Protein AF-W1YMQ8-F1 (afdb_monomer_lite)

Foldseek 3Di:
DAAEDEPCLLPDACVVCVVQQLLQAAVVHHHHPVSSVVVVVCVVVVVHPYYDHQADDDDPVLSPDGNVRRDHGHHD

Secondary structure (DSSP, 8-state):
---EEEHHHHH--GGGGTTT-GGG--SSPP--HHHHHHHHHHHHHTSS-EEE--B----HHHHSS-TTTSPP-B--

InterPro domains:
  IPR032466 Metal-dependent hydrolase [SSF51556] (1-76)
  IPR050138 Dihydroorotase/Allantoinase hydrolase-like [PTHR43668] (1-75)

Radius of gyration: 13.28 Å; chains: 1; bounding box: 31×17×34 Å

pLDDT: mean 96.3, std 2.94, range [81.06, 98.75]

Sequence (76 aa):
VTCEVTSQHLSFTDEYLREYNPAFKMAPPIRSEDHRQALLEGLKDGTIDAIITDHAPHAYEEKDHEFCCAPNGFSG

Structure (mmCIF, N/CA/C/O backbone):
data_AF-W1YMQ8-F1
#
_entry.id   AF-W1YMQ8-F1
#
loop_
_atom_site.group_PDB
_atom_site.id
_atom_site.type_symbol
_atom_site.label_atom_id
_atom_site.label_alt_id
_atom_site.label_comp_id
_atom_site.label_asym_id
_atom_site.label_entity_id
_atom_site.label_seq_id
_atom_site.pdbx_PDB_ins_code
_atom_site.Cartn_x
_atom_site.Cartn_y
_atom_site.Cartn_z
_atom_site.occupancy
_atom_site.B_iso_or_equiv
_atom_site.auth_seq_id
_atom_site.auth_comp_id
_atom_site.auth_asym_id
_atom_site.auth_atom_id
_atom_site.pdbx_PDB_model_num
ATOM 1 N N . VAL A 1 1 ? -8.159 -9.929 17.658 1.00 90.50 1 VAL A N 1
ATOM 2 C CA . VAL A 1 1 ? -7.622 -9.985 16.279 1.00 90.50 1 VAL A CA 1
ATOM 3 C C . VAL A 1 1 ? -7.227 -8.567 15.941 1.00 90.50 1 VAL A C 1
ATOM 5 O O . VAL A 1 1 ? -7.990 -7.690 16.313 1.00 90.50 1 VAL A O 1
ATOM 8 N N . THR A 1 2 ? -6.054 -8.363 15.352 1.00 97.38 2 THR A N 1
ATOM 9 C CA . THR A 1 2 ? -5.541 -7.049 14.936 1.00 97.38 2 THR A CA 1
ATOM 10 C C . THR A 1 2 ? -5.085 -7.130 13.479 1.00 97.38 2 THR A C 1
ATOM 12 O O . THR A 1 2 ? -4.760 -8.229 13.015 1.00 97.38 2 THR A O 1
ATOM 15 N N . CYS A 1 3 ? -5.054 -6.010 12.761 1.00 97.94 3 CYS A N 1
ATOM 16 C CA . CYS A 1 3 ? -4.556 -5.920 11.391 1.00 97.94 3 CYS A CA 1
ATOM 17 C C . CYS A 1 3 ? -3.910 -4.560 11.077 1.00 97.94 3 CYS A C 1
ATOM 19 O O . CYS A 1 3 ? -4.009 -3.590 11.826 1.00 97.94 3 CYS A O 1
ATOM 21 N N . GLU A 1 4 ? -3.227 -4.511 9.940 1.00 98.38 4 GLU A N 1
ATOM 22 C CA . GLU A 1 4 ? -2.501 -3.345 9.447 1.00 98.38 4 GLU A CA 1
ATOM 23 C C . GLU A 1 4 ? -2.877 -3.055 7.990 1.00 98.38 4 GLU A C 1
ATOM 25 O O . GLU A 1 4 ? -3.340 -3.938 7.262 1.00 98.38 4 GLU A O 1
ATOM 30 N N . VAL A 1 5 ? -2.666 -1.813 7.559 1.00 98.56 5 VAL A N 1
ATOM 31 C CA . VAL A 1 5 ? -2.795 -1.390 6.160 1.00 98.56 5 VAL A CA 1
ATOM 32 C C . VAL A 1 5 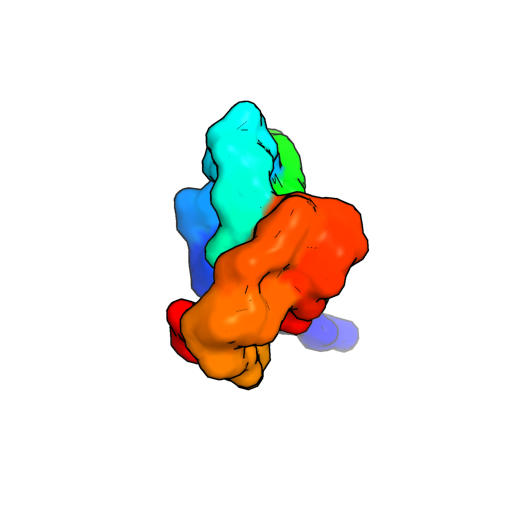? -1.550 -0.634 5.734 1.00 98.56 5 VAL A C 1
ATOM 34 O O . VAL A 1 5 ? -0.956 0.095 6.528 1.00 98.56 5 VAL A O 1
ATOM 37 N N . THR A 1 6 ? -1.144 -0.782 4.476 1.00 98.38 6 THR A N 1
ATOM 38 C CA . THR A 1 6 ? 0.038 -0.072 3.990 1.00 98.38 6 THR A CA 1
ATOM 39 C C . THR A 1 6 ? -0.300 1.313 3.435 1.00 98.38 6 THR A C 1
ATOM 41 O O . THR A 1 6 ? -1.386 1.529 2.887 1.00 98.38 6 THR A O 1
ATOM 44 N N . SER A 1 7 ? 0.624 2.270 3.549 1.00 97.50 7 SER A N 1
ATOM 45 C CA . SER A 1 7 ? 0.432 3.641 3.046 1.00 97.50 7 SER A CA 1
ATOM 46 C C . SER A 1 7 ? 0.128 3.679 1.540 1.00 97.50 7 SER A C 1
ATOM 48 O O . SER A 1 7 ? -0.725 4.453 1.096 1.00 97.50 7 SER A O 1
ATOM 50 N N . GLN A 1 8 ? 0.745 2.793 0.758 1.00 97.31 8 GLN A N 1
ATOM 51 C CA . GLN A 1 8 ? 0.508 2.644 -0.676 1.00 97.31 8 GLN A CA 1
ATOM 52 C C . GLN A 1 8 ? -0.899 2.114 -0.997 1.00 97.31 8 GLN A C 1
ATOM 54 O O . GLN A 1 8 ? -1.497 2.580 -1.965 1.00 97.31 8 GLN A O 1
ATOM 59 N N . HIS A 1 9 ? -1.488 1.250 -0.157 1.00 98.06 9 HIS A N 1
ATOM 60 C CA . HIS A 1 9 ? -2.883 0.809 -0.323 1.00 98.06 9 HIS A CA 1
ATOM 61 C C . HIS A 1 9 ? -3.914 1.885 0.045 1.00 98.06 9 HIS A C 1
ATOM 63 O O . HIS A 1 9 ? -5.049 1.808 -0.414 1.00 98.06 9 HIS A O 1
ATOM 69 N N . LEU A 1 10 ? -3.542 2.893 0.843 1.00 98.06 10 LEU A N 1
ATOM 70 C CA . LEU A 1 10 ? -4.394 4.057 1.129 1.00 98.06 10 LEU A CA 1
ATOM 71 C C . LEU A 1 10 ? -4.261 5.163 0.070 1.00 98.06 10 LEU A C 1
ATOM 73 O O . LEU A 1 10 ? -5.157 6.004 -0.061 1.00 98.06 10 LEU A O 1
ATOM 77 N N . SER A 1 11 ? -3.148 5.173 -0.668 1.00 97.00 11 SER A N 1
ATOM 78 C CA . SER A 1 11 ? -2.770 6.264 -1.575 1.00 97.00 11 SER A CA 1
ATOM 79 C C . SER A 1 11 ? -3.066 5.968 -3.042 1.00 97.00 11 SER A C 1
ATOM 81 O O . SER A 1 11 ? -3.434 6.883 -3.773 1.00 97.00 11 SER A O 1
ATOM 83 N N . PHE A 1 12 ? -2.919 4.713 -3.476 1.00 97.06 12 PHE A N 1
ATOM 84 C CA . PHE A 1 12 ? -3.019 4.332 -4.884 1.00 97.06 12 PHE A CA 1
ATOM 85 C C . PHE A 1 12 ? -4.155 3.344 -5.142 1.00 97.06 12 PHE A C 1
ATOM 87 O O . PHE A 1 12 ? -4.579 2.596 -4.261 1.00 97.06 12 PHE A O 1
ATOM 94 N N . THR A 1 13 ? -4.604 3.324 -6.394 1.00 98.06 13 THR A N 1
ATOM 95 C CA . THR A 1 13 ? -5.606 2.395 -6.922 1.00 98.06 13 THR A CA 1
ATOM 96 C C . THR A 1 13 ? -5.094 1.689 -8.171 1.00 98.06 13 THR A C 1
ATOM 98 O O . THR A 1 13 ? -4.058 2.043 -8.737 1.00 98.06 13 THR A O 1
ATOM 101 N N . ASP A 1 14 ? -5.849 0.704 -8.647 1.00 96.56 14 ASP A N 1
ATOM 102 C CA . ASP A 1 14 ? -5.600 0.011 -9.911 1.00 96.56 14 ASP A CA 1
ATOM 103 C C . ASP A 1 14 ? -5.588 0.929 -11.152 1.00 96.56 14 ASP A C 1
ATOM 105 O O . ASP A 1 14 ? -5.098 0.520 -12.206 1.00 96.56 14 ASP A O 1
ATOM 109 N N . GLU A 1 15 ? -6.009 2.194 -11.040 1.00 96.75 15 GLU A N 1
ATOM 110 C CA . GLU A 1 15 ? -5.809 3.204 -12.084 1.00 96.75 15 GLU A CA 1
ATOM 111 C C . GLU A 1 15 ? -4.328 3.401 -12.426 1.00 96.75 15 GLU A C 1
ATOM 113 O O . GLU A 1 15 ? -3.988 3.528 -13.602 1.00 96.75 15 GLU A O 1
ATOM 118 N N . TYR A 1 16 ? -3.438 3.309 -11.434 1.00 94.50 16 TYR A N 1
ATOM 119 C CA . TYR A 1 16 ? -1.987 3.410 -11.625 1.00 94.50 16 TYR A CA 1
ATOM 120 C C . TYR A 1 16 ? -1.383 2.185 -12.328 1.00 94.50 16 TYR A C 1
ATOM 122 O O . TYR A 1 16 ? -0.266 2.245 -12.840 1.00 94.50 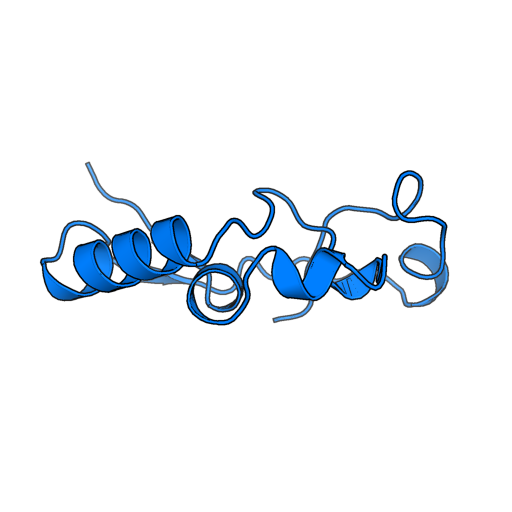16 TYR A O 1
ATOM 130 N N . LEU A 1 17 ? -2.121 1.073 -12.406 1.00 93.06 17 LEU A N 1
ATOM 131 C CA . LEU A 1 17 ? -1.698 -0.117 -13.147 1.00 93.06 17 LEU A CA 1
ATOM 132 C C . LEU A 1 17 ? -2.007 -0.017 -14.647 1.00 93.06 17 LEU A C 1
ATOM 134 O O . LEU A 1 17 ? -1.478 -0.812 -15.423 1.00 93.06 17 LEU A O 1
ATOM 138 N N . ARG A 1 18 ? -2.822 0.958 -15.083 1.00 91.31 18 ARG A N 1
ATOM 139 C CA . ARG A 1 18 ? -3.198 1.134 -16.501 1.00 91.31 18 ARG A CA 1
ATOM 140 C C . ARG A 1 18 ? -2.006 1.463 -17.397 1.00 91.31 18 ARG A C 1
ATOM 142 O O . ARG A 1 18 ? -2.021 1.126 -18.576 1.00 91.31 18 ARG A O 1
ATOM 149 N N . GLU A 1 19 ? -0.976 2.087 -16.833 1.00 88.50 19 GLU A N 1
ATOM 150 C CA . GLU A 1 19 ? 0.264 2.432 -17.535 1.00 88.50 19 GLU A CA 1
ATOM 151 C C . GLU A 1 19 ? 1.271 1.269 -17.579 1.00 88.50 19 GLU A C 1
ATOM 153 O O . GLU A 1 19 ? 2.358 1.426 -18.126 1.00 88.50 19 GLU A O 1
ATOM 158 N N . TYR A 1 20 ? 0.936 0.103 -17.005 1.00 87.81 20 T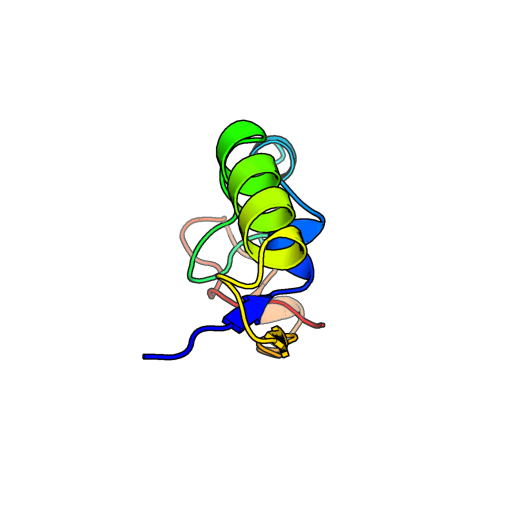YR A N 1
ATOM 159 C CA . TYR A 1 20 ? 1.828 -1.061 -16.889 1.00 87.81 20 TYR A CA 1
ATOM 160 C C . TYR A 1 20 ? 3.174 -0.756 -16.212 1.00 87.81 20 TYR A C 1
ATOM 162 O O . TYR A 1 20 ? 4.145 -1.485 -16.403 1.00 87.81 20 TYR A O 1
ATOM 170 N N . ASN A 1 21 ? 3.232 0.289 -15.382 1.00 92.88 21 ASN A N 1
ATOM 171 C CA . ASN A 1 21 ? 4.446 0.667 -14.675 1.00 92.88 21 ASN A CA 1
ATOM 172 C C . ASN A 1 21 ? 4.760 -0.358 -13.556 1.00 92.88 21 ASN A C 1
ATOM 174 O O . ASN A 1 21 ? 4.016 -0.443 -12.570 1.00 92.88 21 ASN A O 1
ATOM 178 N N . PRO A 1 22 ? 5.863 -1.127 -13.663 1.00 94.88 22 PRO A N 1
ATOM 179 C CA . PRO A 1 22 ? 6.214 -2.172 -12.702 1.00 94.88 22 PRO A CA 1
ATOM 180 C C . PRO A 1 22 ? 6.558 -1.624 -11.310 1.00 94.88 22 PRO A C 1
ATOM 182 O O . PRO A 1 22 ? 6.540 -2.388 -10.342 1.00 94.88 22 PRO A O 1
ATOM 185 N N . ALA A 1 23 ? 6.798 -0.316 -11.156 1.00 94.19 23 ALA A N 1
ATOM 186 C CA . ALA A 1 23 ? 6.976 0.320 -9.848 1.00 94.19 23 ALA A CA 1
ATOM 187 C C . ALA A 1 23 ? 5.764 0.117 -8.918 1.00 94.19 23 ALA A C 1
ATOM 189 O O . ALA A 1 23 ? 5.937 0.021 -7.707 1.00 94.19 23 ALA A O 1
ATOM 190 N N . PHE A 1 24 ? 4.557 -0.035 -9.474 1.00 95.56 24 PHE A N 1
ATOM 191 C CA . PHE A 1 24 ? 3.331 -0.309 -8.711 1.00 95.56 24 PHE A CA 1
ATOM 192 C C . PHE A 1 24 ? 3.045 -1.806 -8.513 1.00 95.56 24 PHE A C 1
ATOM 194 O O . PHE A 1 24 ? 2.036 -2.173 -7.909 1.00 95.56 24 PHE A O 1
ATOM 201 N N . LYS A 1 25 ? 3.920 -2.697 -8.999 1.00 96.38 25 LYS A N 1
ATOM 202 C CA . LYS A 1 25 ? 3.795 -4.137 -8.766 1.00 96.38 25 LYS A CA 1
ATOM 203 C C . LYS A 1 25 ? 4.226 -4.492 -7.342 1.00 96.38 25 LYS A C 1
ATOM 205 O O . LYS A 1 25 ? 5.406 -4.404 -7.006 1.00 96.38 25 LYS A O 1
ATOM 210 N N . MET A 1 26 ? 3.274 -4.937 -6.529 1.00 96.19 26 MET A N 1
ATOM 211 C CA . MET A 1 26 ? 3.440 -5.268 -5.111 1.00 96.19 26 MET A CA 1
ATOM 212 C C . MET A 1 26 ? 2.493 -6.408 -4.698 1.00 96.19 26 MET A C 1
ATOM 214 O O . MET A 1 26 ? 1.597 -6.782 -5.459 1.00 96.19 26 MET A O 1
ATOM 218 N N . ALA A 1 27 ? 2.704 -6.976 -3.509 1.00 96.12 27 ALA A N 1
ATOM 219 C CA . ALA A 1 27 ? 1.879 -8.044 -2.952 1.00 96.12 27 ALA A CA 1
ATOM 220 C C . ALA A 1 27 ? 1.535 -7.725 -1.484 1.00 96.12 27 ALA A C 1
ATOM 222 O O . ALA A 1 27 ? 2.458 -7.688 -0.680 1.00 96.12 27 ALA A O 1
ATOM 223 N N . PRO A 1 28 ? 0.252 -7.543 -1.113 1.00 96.81 28 PRO A N 1
ATOM 224 C CA . PRO A 1 28 ? -0.939 -7.588 -1.970 1.00 96.81 28 PRO A CA 1
ATOM 225 C C . PRO A 1 28 ? -0.966 -6.441 -3.005 1.00 96.81 28 PRO A C 1
ATOM 227 O O . PRO A 1 28 ? -0.302 -5.435 -2.791 1.00 96.81 28 PRO A O 1
ATOM 230 N N . PRO A 1 29 ? -1.658 -6.591 -4.155 1.00 96.31 29 PRO A N 1
ATOM 231 C CA . PRO A 1 29 ? -1.699 -5.552 -5.184 1.00 96.31 29 PRO A CA 1
ATOM 232 C C . PRO A 1 29 ? -2.688 -4.437 -4.827 1.00 96.31 29 PRO A C 1
ATOM 234 O O . PRO A 1 29 ? -3.738 -4.706 -4.236 1.00 96.31 29 PRO A O 1
ATOM 237 N N . ILE A 1 30 ? -2.416 -3.220 -5.306 1.00 96.81 30 ILE A N 1
ATOM 238 C CA . ILE A 1 30 ? -3.383 -2.112 -5.276 1.00 96.81 30 ILE A CA 1
ATOM 239 C C . ILE A 1 30 ? -4.666 -2.486 -6.029 1.00 96.81 30 ILE A C 1
ATOM 241 O O . ILE A 1 30 ? -4.641 -3.200 -7.036 1.00 96.81 30 ILE A O 1
ATOM 245 N N . ARG A 1 31 ? -5.804 -2.048 -5.488 1.00 98.06 31 ARG A N 1
ATOM 246 C CA . ARG A 1 31 ? -7.156 -2.441 -5.916 1.00 98.06 31 ARG A CA 1
ATOM 247 C C . ARG A 1 31 ? -7.960 -1.229 -6.382 1.00 98.06 31 ARG A C 1
ATOM 249 O O . ARG A 1 31 ? -7.435 -0.123 -6.440 1.00 98.06 31 ARG A O 1
ATOM 256 N N . SER A 1 32 ? -9.224 -1.447 -6.729 1.00 98.31 32 SER A N 1
ATOM 257 C CA . SER A 1 32 ? -10.127 -0.378 -7.154 1.00 98.31 32 SER A CA 1
ATOM 258 C C . SER A 1 32 ? -10.321 0.690 -6.073 1.00 98.31 32 SER A C 1
ATOM 260 O O . SER A 1 32 ? -10.092 0.449 -4.885 1.00 98.31 32 SER A O 1
ATOM 262 N N . GLU A 1 33 ? -10.809 1.860 -6.484 1.00 98.50 33 GLU A N 1
ATOM 263 C CA . GLU A 1 33 ? -11.148 2.958 -5.570 1.00 98.50 33 GLU A CA 1
ATOM 264 C C . GLU A 1 33 ? -12.117 2.522 -4.460 1.00 98.50 33 GLU A C 1
ATOM 266 O O . GLU A 1 33 ? -11.915 2.888 -3.306 1.00 98.50 33 GLU A O 1
ATOM 271 N N . ASP A 1 34 ? -13.092 1.659 -4.761 1.00 98.62 34 ASP A N 1
ATOM 272 C CA . ASP A 1 34 ? -14.025 1.127 -3.756 1.00 98.62 34 ASP A CA 1
ATOM 273 C C . ASP A 1 34 ? -13.301 0.374 -2.627 1.00 98.62 34 ASP A C 1
ATOM 275 O O . ASP A 1 34 ? -13.638 0.520 -1.452 1.00 98.62 34 ASP A O 1
ATOM 279 N N . HIS A 1 35 ? -12.260 -0.398 -2.959 1.00 98.50 35 HIS A N 1
ATOM 280 C CA . HIS A 1 35 ? -11.450 -1.083 -1.949 1.00 98.50 35 HIS A CA 1
ATOM 281 C C . HIS A 1 35 ? -10.636 -0.089 -1.122 1.00 98.50 35 HIS A C 1
ATOM 283 O O . HIS A 1 35 ? -10.536 -0.240 0.094 1.00 98.50 35 HIS A O 1
ATOM 289 N N . ARG A 1 36 ? -10.069 0.937 -1.764 1.00 98.62 36 ARG A N 1
ATOM 290 C CA . ARG A 1 36 ? -9.321 1.989 -1.067 1.00 98.62 36 ARG A CA 1
ATOM 291 C C . ARG A 1 36 ? -10.215 2.753 -0.090 1.00 98.62 36 ARG A C 1
ATOM 293 O O . ARG A 1 36 ? -9.795 3.019 1.034 1.00 98.62 36 ARG A O 1
ATOM 300 N N . GLN A 1 37 ? -11.454 3.055 -0.478 1.00 98.75 37 GLN A N 1
ATOM 301 C CA . GLN A 1 37 ? -12.432 3.691 0.406 1.00 98.75 37 GLN A CA 1
ATOM 302 C C . GLN A 1 37 ? -12.805 2.794 1.587 1.00 98.75 37 GLN A C 1
ATOM 304 O O . GLN A 1 37 ? -12.791 3.269 2.719 1.00 98.75 37 GLN A O 1
ATOM 309 N N . ALA A 1 38 ? -13.015 1.493 1.366 1.00 98.69 38 ALA A N 1
ATOM 310 C CA . ALA A 1 38 ? -13.259 0.550 2.458 1.00 98.69 38 ALA A CA 1
ATOM 311 C C . ALA A 1 38 ? -12.083 0.481 3.455 1.00 98.69 38 ALA A C 1
ATOM 313 O O . ALA A 1 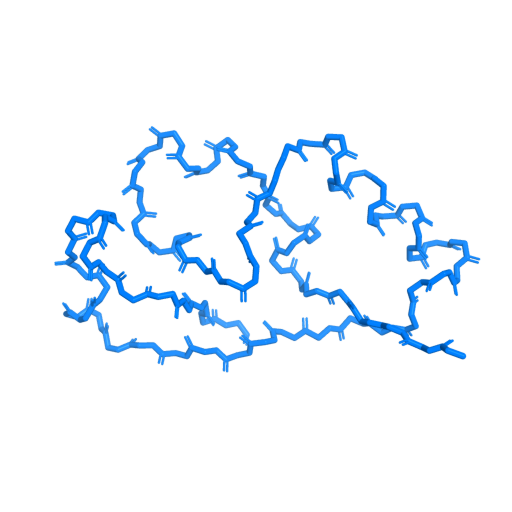38 ? -12.300 0.416 4.662 1.00 98.69 38 ALA A O 1
ATOM 314 N N . LEU A 1 39 ? -10.833 0.550 2.978 1.00 98.56 39 LEU A N 1
ATOM 315 C CA . LEU A 1 39 ? -9.658 0.636 3.855 1.00 98.56 39 LEU A CA 1
ATOM 316 C C . LEU A 1 39 ? -9.631 1.947 4.655 1.00 98.56 39 LEU A C 1
ATOM 318 O O . LEU A 1 39 ? -9.305 1.942 5.840 1.00 98.56 39 LEU A O 1
ATOM 322 N N . LEU A 1 40 ? -9.993 3.073 4.036 1.00 98.56 40 LEU A N 1
ATOM 323 C CA . LEU A 1 40 ? -10.090 4.360 4.728 1.00 98.56 40 LEU A CA 1
ATOM 324 C C . LEU A 1 40 ? -11.199 4.366 5.785 1.00 98.56 40 LEU A C 1
ATOM 326 O O . LEU A 1 40 ? -11.023 4.966 6.844 1.00 98.56 40 LEU A O 1
ATOM 330 N N . GLU A 1 41 ? -12.334 3.730 5.506 1.00 98.62 41 GLU A N 1
ATOM 331 C CA . GLU A 1 41 ? -13.423 3.549 6.468 1.00 98.62 41 GLU A CA 1
ATOM 332 C C . GLU A 1 41 ? -12.986 2.652 7.626 1.00 98.62 41 GLU A C 1
ATOM 334 O O . GLU A 1 41 ? -13.096 3.075 8.776 1.00 98.62 41 GLU A O 1
ATOM 339 N N . GLY A 1 42 ? -12.370 1.503 7.329 1.00 98.62 42 GLY A N 1
ATOM 340 C CA . GLY A 1 42 ? -11.846 0.578 8.337 1.00 98.62 42 GLY A CA 1
ATOM 341 C C . GLY A 1 42 ? -10.756 1.187 9.225 1.00 98.62 42 GLY A C 1
ATOM 342 O O . GLY A 1 42 ? -10.627 0.848 10.398 1.00 98.62 42 GLY A O 1
ATOM 343 N N . LEU A 1 43 ? -9.972 2.130 8.700 1.00 98.25 43 LEU A N 1
ATOM 344 C CA . LEU A 1 43 ? -9.010 2.881 9.505 1.00 98.25 43 LEU A CA 1
ATOM 345 C C . LEU A 1 43 ? -9.701 3.908 10.417 1.00 98.25 43 LEU A C 1
ATOM 347 O O . LEU A 1 43 ? -9.272 4.123 11.548 1.00 98.25 43 LEU A O 1
ATOM 351 N N . LYS A 1 44 ? -10.771 4.557 9.941 1.00 98.31 44 LYS A N 1
ATOM 352 C CA . LYS A 1 44 ? -11.524 5.554 10.722 1.00 98.31 44 LYS A CA 1
ATOM 353 C C . LYS A 1 44 ? -12.380 4.921 11.814 1.00 98.31 44 LYS A C 1
ATOM 355 O O . LYS A 1 44 ? -12.548 5.536 12.864 1.00 98.31 44 LYS A O 1
ATOM 360 N N . ASP A 1 45 ? -12.951 3.747 11.557 1.00 98.31 45 ASP A N 1
ATOM 361 C CA . ASP A 1 45 ? -13.828 3.047 12.501 1.00 98.31 45 ASP A CA 1
ATOM 362 C C . ASP A 1 45 ? -13.069 2.181 13.524 1.00 98.31 45 ASP A C 1
ATOM 364 O O . ASP A 1 45 ? -13.665 1.719 14.498 1.00 98.31 45 ASP A O 1
ATOM 368 N N . GLY A 1 46 ? -11.751 2.026 13.346 1.00 98.19 46 GLY A N 1
ATOM 369 C CA . GLY A 1 46 ? -10.876 1.269 14.239 1.00 98.19 46 GLY A CA 1
ATOM 370 C C . GLY A 1 46 ? -10.802 -0.229 13.937 1.00 98.19 46 GLY A C 1
ATOM 371 O O . GLY A 1 46 ? -10.232 -0.968 14.733 1.00 98.19 46 GLY A O 1
ATOM 372 N N . THR A 1 47 ? -11.353 -0.691 12.811 1.00 98.56 47 THR A N 1
ATOM 373 C CA . THR A 1 47 ? -11.161 -2.061 12.312 1.00 98.56 47 THR A CA 1
ATOM 374 C C . THR A 1 47 ? -9.700 -2.332 11.948 1.00 98.56 47 THR A C 1
ATOM 376 O O . THR A 1 47 ? -9.241 -3.460 12.111 1.00 98.56 47 THR A O 1
ATOM 379 N N . ILE A 1 48 ? -8.980 -1.319 11.453 1.00 98.69 48 ILE A N 1
ATOM 380 C CA . ILE A 1 48 ? -7.547 -1.377 11.138 1.00 98.69 48 ILE A CA 1
ATOM 381 C C . ILE A 1 48 ? -6.759 -0.660 12.232 1.00 98.69 48 ILE A C 1
ATOM 383 O O . ILE A 1 48 ? -6.976 0.524 12.486 1.00 98.69 48 ILE A O 1
ATOM 387 N N . ASP A 1 49 ? -5.812 -1.367 12.848 1.00 98.69 49 ASP A N 1
ATOM 388 C CA . ASP A 1 49 ? -5.109 -0.883 14.037 1.00 98.69 49 ASP A CA 1
ATOM 389 C C . ASP A 1 49 ? -3.908 0.017 13.711 1.00 98.69 49 ASP A C 1
ATOM 391 O O . ASP A 1 49 ? -3.545 0.884 14.509 1.00 98.69 49 ASP A O 1
ATOM 395 N N . ALA A 1 50 ? -3.252 -0.199 12.565 1.00 98.38 50 ALA A N 1
ATOM 396 C CA . ALA A 1 50 ? -1.993 0.466 12.236 1.00 98.38 50 ALA A CA 1
ATOM 397 C C . ALA A 1 50 ? -1.807 0.738 10.738 1.00 98.38 50 ALA A C 1
ATOM 399 O O . ALA A 1 50 ? -2.274 -0.011 9.879 1.00 98.38 50 ALA A O 1
ATOM 400 N N . ILE A 1 51 ? -1.042 1.795 10.447 1.00 98.44 51 ILE A N 1
ATOM 401 C CA . ILE A 1 51 ? -0.495 2.078 9.118 1.00 98.44 51 ILE A CA 1
ATOM 402 C C . ILE A 1 51 ? 0.979 1.670 9.113 1.00 98.44 51 ILE A C 1
ATOM 404 O O . ILE A 1 51 ? 1.742 2.108 9.976 1.00 98.44 51 ILE A O 1
ATOM 408 N N . ILE A 1 52 ? 1.382 0.877 8.127 1.00 98.19 52 ILE A N 1
ATOM 409 C CA . ILE A 1 52 ? 2.769 0.434 7.918 1.00 98.19 52 ILE A CA 1
ATOM 410 C C . ILE A 1 52 ? 3.216 0.721 6.478 1.00 98.19 52 ILE A C 1
ATOM 412 O O . ILE A 1 52 ? 2.421 1.173 5.656 1.00 98.19 52 ILE A O 1
ATOM 416 N N . THR A 1 53 ? 4.495 0.530 6.153 1.00 97.25 53 THR A N 1
ATOM 417 C CA . THR A 1 53 ? 4.998 0.790 4.788 1.00 97.25 53 THR A CA 1
ATOM 418 C C . THR A 1 53 ? 5.146 -0.473 3.952 1.00 97.25 53 THR A C 1
ATOM 420 O O . THR A 1 53 ? 5.027 -0.412 2.733 1.00 97.25 53 THR A O 1
ATOM 423 N N . ASP A 1 54 ? 5.362 -1.620 4.599 1.00 97.00 54 ASP A N 1
ATOM 424 C CA . ASP A 1 54 ? 5.740 -2.867 3.926 1.00 97.00 54 ASP A CA 1
ATOM 425 C C . ASP A 1 54 ? 6.949 -2.637 3.003 1.00 97.00 54 ASP A C 1
ATOM 427 O O . ASP A 1 54 ? 6.935 -2.934 1.809 1.00 97.00 54 ASP A O 1
ATOM 431 N N . HIS A 1 55 ? 7.975 -1.986 3.565 1.00 96.88 55 HIS A N 1
ATOM 432 C CA . HIS A 1 55 ? 9.181 -1.591 2.850 1.00 96.88 55 HIS A CA 1
ATOM 433 C C . HIS A 1 55 ? 9.858 -2.804 2.195 1.00 96.88 55 HIS A C 1
ATOM 435 O O . HIS A 1 55 ? 10.488 -3.618 2.874 1.00 96.88 55 HIS A O 1
ATOM 441 N N . ALA A 1 56 ? 9.765 -2.889 0.867 1.00 97.31 56 ALA A N 1
ATOM 442 C CA . ALA A 1 56 ? 10.287 -3.989 0.060 1.00 97.31 56 ALA A CA 1
ATOM 443 C C . ALA A 1 56 ? 11.065 -3.434 -1.150 1.00 97.31 56 ALA A C 1
ATOM 445 O O . ALA A 1 56 ? 10.554 -3.438 -2.278 1.00 97.31 56 ALA A O 1
ATOM 446 N N . PRO A 1 57 ? 12.276 -2.888 -0.922 1.00 96.44 57 PRO A N 1
ATOM 447 C CA . PRO A 1 57 ? 13.066 -2.250 -1.961 1.00 96.44 57 PRO A CA 1
ATOM 448 C C . PRO A 1 57 ? 13.674 -3.287 -2.905 1.00 96.44 57 PRO A C 1
ATOM 450 O O . PRO A 1 57 ? 14.126 -4.353 -2.490 1.00 96.44 57 PRO A O 1
ATOM 453 N N . HIS A 1 58 ? 13.750 -2.908 -4.173 1.00 97.06 58 HIS A N 1
ATOM 454 C CA . HIS A 1 58 ? 14.442 -3.638 -5.226 1.00 97.06 58 HIS A CA 1
ATOM 455 C C . HIS A 1 58 ? 15.393 -2.699 -5.954 1.00 97.06 58 HIS A C 1
ATOM 457 O O . HIS A 1 58 ? 15.172 -1.482 -5.977 1.00 97.06 58 HIS A O 1
ATOM 463 N N . ALA A 1 59 ? 16.444 -3.260 -6.550 1.00 96.88 59 ALA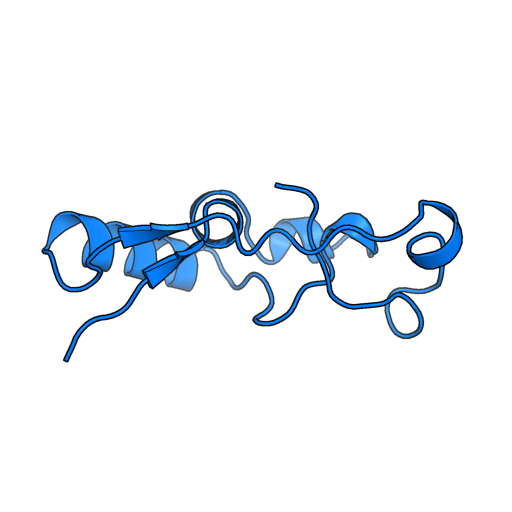 A N 1
ATOM 464 C CA . ALA A 1 59 ? 17.296 -2.478 -7.433 1.00 96.88 59 ALA A CA 1
ATOM 465 C C . ALA A 1 59 ? 16.474 -1.967 -8.628 1.00 96.88 59 ALA A C 1
ATOM 467 O O . ALA A 1 59 ? 15.465 -2.568 -9.013 1.00 96.88 59 ALA A O 1
ATOM 468 N N . TYR A 1 60 ? 16.892 -0.847 -9.218 1.00 94.69 60 TYR A N 1
ATOM 469 C CA . TYR A 1 60 ? 16.175 -0.264 -10.352 1.00 94.69 60 TYR A CA 1
ATOM 470 C C . TYR A 1 60 ? 16.080 -1.265 -11.509 1.00 94.69 60 TYR A C 1
ATOM 472 O O . TYR A 1 60 ? 15.002 -1.479 -12.054 1.00 94.69 60 TYR A O 1
ATOM 480 N N . GLU A 1 61 ? 17.185 -1.948 -11.797 1.00 96.44 61 GLU A N 1
ATOM 481 C CA . GLU A 1 61 ? 17.311 -2.941 -12.860 1.00 96.44 61 GLU A CA 1
ATOM 482 C C . GLU A 1 61 ? 16.404 -4.154 -12.627 1.00 96.44 61 GLU A C 1
ATOM 484 O O . GLU A 1 61 ? 15.895 -4.729 -13.579 1.00 96.44 61 GLU A O 1
ATOM 489 N N . GLU A 1 62 ? 16.147 -4.527 -11.369 1.00 95.62 62 GLU A N 1
ATOM 490 C CA . GLU A 1 62 ? 15.217 -5.614 -11.045 1.00 95.62 62 GLU A CA 1
ATOM 491 C C . GLU A 1 62 ? 13.763 -5.218 -11.324 1.00 95.62 62 GLU A C 1
AT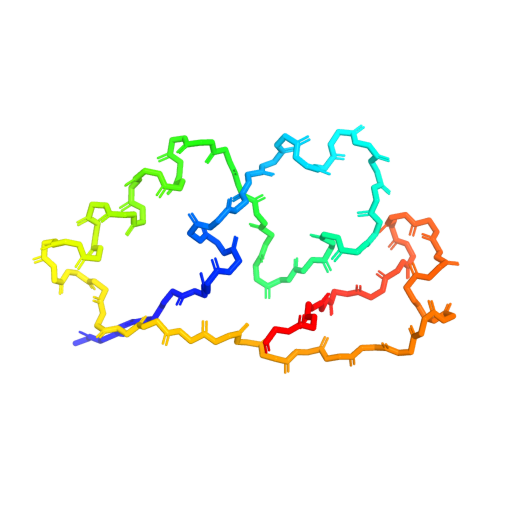OM 493 O O . GLU A 1 62 ? 12.942 -6.074 -11.646 1.00 95.62 62 GLU A O 1
ATOM 498 N N . LYS A 1 63 ? 13.417 -3.933 -11.196 1.00 94.94 63 LYS A N 1
ATOM 499 C CA . LYS A 1 63 ? 12.063 -3.425 -11.464 1.00 94.94 63 LYS A CA 1
ATOM 500 C C . LYS A 1 63 ? 11.872 -2.996 -12.919 1.00 94.94 63 LYS A C 1
ATOM 502 O O . LYS A 1 63 ? 10.723 -2.950 -13.350 1.00 94.94 63 LYS A O 1
ATOM 507 N N . ASP A 1 64 ? 12.943 -2.727 -13.665 1.00 94.62 64 ASP A N 1
ATOM 508 C CA . ASP A 1 64 ? 12.931 -2.345 -15.086 1.00 94.62 64 ASP A CA 1
ATOM 509 C C . ASP A 1 64 ? 12.738 -3.561 -16.014 1.00 94.62 64 ASP A C 1
ATOM 511 O O . ASP A 1 64 ? 13.564 -3.906 -16.855 1.00 94.62 64 ASP A O 1
ATOM 515 N N . HIS A 1 65 ? 11.620 -4.256 -15.814 1.00 94.50 65 HIS A N 1
ATOM 516 C CA . HIS A 1 65 ? 11.212 -5.437 -16.568 1.00 94.50 65 HIS A CA 1
ATOM 517 C C . HIS A 1 65 ? 9.724 -5.357 -16.919 1.00 94.50 65 HIS A C 1
ATOM 519 O O . HIS A 1 65 ? 8.970 -4.575 -16.332 1.00 94.50 65 HIS A O 1
ATOM 525 N N . GLU A 1 66 ? 9.260 -6.208 -17.842 1.00 94.88 66 GLU A N 1
ATOM 526 C CA . GLU A 1 66 ? 7.831 -6.336 -18.114 1.00 94.88 66 GLU A CA 1
ATOM 527 C C . GLU A 1 66 ? 7.066 -6.625 -16.821 1.00 94.88 66 GLU A C 1
ATOM 529 O O . GLU A 1 66 ? 7.546 -7.335 -15.934 1.00 94.88 66 GLU A O 1
ATOM 534 N N . PHE A 1 67 ? 5.832 -6.126 -16.723 1.00 94.00 67 PHE A N 1
ATOM 535 C CA . PHE A 1 67 ? 5.046 -6.228 -15.495 1.00 94.00 67 PHE A CA 1
ATOM 536 C C . PHE A 1 67 ? 4.933 -7.670 -14.974 1.00 94.00 67 PHE A C 1
ATOM 538 O O . PHE A 1 67 ? 4.952 -7.894 -13.771 1.00 94.00 67 PHE A O 1
ATOM 545 N N . CYS A 1 68 ? 4.856 -8.689 -15.835 1.00 93.62 68 CYS A N 1
ATOM 546 C CA . CYS A 1 68 ? 4.838 -10.089 -15.393 1.00 93.62 68 CYS A CA 1
ATOM 547 C C . CYS A 1 68 ? 6.185 -10.570 -14.816 1.00 93.62 68 CYS A C 1
ATOM 549 O O . CYS A 1 68 ? 6.170 -11.387 -13.895 1.00 93.62 68 CYS A O 1
ATOM 551 N N . CYS A 1 69 ? 7.306 -10.023 -15.287 1.00 96.12 69 CYS A N 1
ATOM 552 C CA . CYS A 1 69 ? 8.676 -10.410 -14.944 1.00 96.12 69 CYS A CA 1
ATOM 553 C C . CYS A 1 69 ? 9.258 -9.632 -13.751 1.00 96.12 69 CYS A C 1
ATOM 555 O O . CYS A 1 69 ? 10.050 -10.196 -13.003 1.00 96.12 69 CYS A O 1
ATOM 557 N N . ALA A 1 70 ? 8.854 -8.374 -13.536 1.00 97.00 70 ALA A N 1
ATOM 558 C CA . ALA A 1 70 ? 9.342 -7.558 -12.419 1.00 97.00 70 ALA A CA 1
ATOM 559 C C . ALA A 1 70 ? 8.961 -8.165 -11.046 1.00 97.00 70 ALA A C 1
ATOM 561 O O . ALA A 1 70 ? 7.890 -8.768 -10.923 1.00 97.00 70 ALA A O 1
ATOM 562 N N . PRO A 1 71 ? 9.758 -8.015 -9.977 1.00 97.38 71 PRO A N 1
ATOM 563 C CA . PRO A 1 71 ? 9.403 -8.497 -8.650 1.00 97.38 71 PRO A CA 1
ATOM 564 C C . PRO A 1 71 ? 8.298 -7.641 -8.010 1.00 97.38 71 PRO A C 1
ATOM 566 O O . PRO A 1 71 ? 8.096 -6.463 -8.337 1.00 97.38 71 PRO A O 1
ATOM 569 N N . ASN A 1 72 ? 7.575 -8.253 -7.070 1.00 97.25 72 ASN A N 1
ATOM 570 C CA . ASN A 1 72 ? 6.651 -7.539 -6.193 1.00 97.25 72 ASN A CA 1
ATOM 571 C C . ASN A 1 72 ? 7.451 -6.784 -5.128 1.00 97.25 72 ASN A C 1
ATOM 573 O O . ASN A 1 72 ? 8.253 -7.402 -4.440 1.00 97.25 72 ASN A O 1
ATOM 577 N N . GLY A 1 73 ? 7.186 -5.492 -4.956 1.00 96.56 73 GLY A N 1
ATOM 578 C CA . GLY A 1 73 ? 7.789 -4.693 -3.891 1.00 96.56 73 GLY A CA 1
ATOM 579 C C . GLY A 1 73 ? 7.626 -3.199 -4.138 1.00 96.56 73 GLY A C 1
ATOM 580 O O . GLY A 1 73 ? 7.522 -2.770 -5.295 1.00 96.56 73 GLY A O 1
ATOM 581 N N . PHE A 1 74 ? 7.579 -2.432 -3.049 1.00 95.69 74 PHE A N 1
ATOM 582 C CA . PHE A 1 74 ? 7.413 -0.984 -3.051 1.00 95.69 74 PHE A CA 1
ATOM 583 C C . PHE A 1 74 ? 8.429 -0.339 -2.101 1.00 95.69 74 PHE A C 1
ATOM 585 O O . PHE A 1 74 ? 8.603 -0.773 -0.961 1.00 95.69 74 PHE A O 1
ATOM 592 N N . SER A 1 75 ? 9.097 0.710 -2.575 1.00 90.44 75 SER A N 1
ATOM 593 C CA . SER A 1 75 ? 10.021 1.500 -1.762 1.00 90.44 75 SER A CA 1
ATOM 594 C C . SER A 1 75 ? 9.230 2.590 -1.040 1.00 90.44 75 SER A C 1
ATOM 596 O O . SER A 1 75 ? 8.897 3.608 -1.646 1.00 90.44 75 SER A O 1
ATOM 598 N N . GLY A 1 76 ? 8.909 2.365 0.236 1.00 81.06 76 GLY A N 1
ATOM 599 C CA . GLY A 1 76 ? 8.124 3.281 1.073 1.00 81.06 76 GLY A CA 1
ATOM 600 C C . GLY A 1 76 ? 8.454 3.187 2.549 1.00 81.06 76 GLY A C 1
ATOM 601 O O . GLY A 1 76 ? 8.958 2.122 2.973 1.00 81.06 76 GLY A O 1
#

Organism: NCBI:txid408170